Protein AF-A0AA44W7E1-F1 (afdb_monomer)

Solvent-accessible surface area (backbone atoms only — not comparable to full-atom values): 9468 Å² total; per-residue (Å²): 107,73,67,59,53,54,53,46,54,53,49,55,51,50,49,52,53,51,51,54,52,51,51,51,56,50,49,53,53,51,48,52,53,50,50,54,52,51,53,54,50,51,55,50,50,54,43,51,53,57,52,55,73,68,58,84,81,74,85,80,58,95,88,64,78,84,75,79,84,82,52,62,68,61,50,51,50,47,52,50,53,48,52,50,54,62,69,69,58,70,87,75,78,74,87,77,69,73,72,76,78,92,75,73,79,74,85,76,79,78,89,72,93,80,82,87,82,91,79,89,84,92,83,87,83,88,84,80,89,80,88,83,86,87,81,90,88,83,88,130

InterPro domains:
  IPR027267 AH/BAR domain superfamily [G3DSA:1.20.1270.60] (1-93)
  IPR028245 Eisosome component PIL1/LSP1 [PF13805] (1-91)
  IPR028245 Eisosome component PIL1/LSP1 [PTHR31962] (1-123)

Foldseek 3Di:
DVVVVVVVVVVVVVCVVVCVVVVVVVVVVVVQVVVLVVVLVVLVVVLVVVLVVQDDPDDDDPPDDDDPRDCPVVNVVSVVVSVVCNVPDDRDPPPPPDDDPPDDPPPPPPPDDDDDDDDDDDDDDDDDDDDDDDDDDDDD

Sequence (140 aa):
LVRAEAENLVAEAQLTNITRQKLKEAYEAEFAATIERAEKQILLAKHGRRLLHLLDDAPVAPGDAVAPYPHSQQARQILNDAEDDLRDWQPQPDEFGVAPPQNEPSPTRYGGSESLVSSDSPLQGAVSASRERVLRLTTK

Organism: Verticillium dahliae (NCBI:txid27337)

Radius of gyration: 32.34 Å; Cα contacts (8 Å, |Δi|>4): 17; chains: 1; bounding box: 75×43×78 Å

Mean predicted aligned error: 15.74 Å

pLDDT: mean 77.89, std 24.83, range [32.31, 98.56]

Secondary structure (DSSP, 8-state):
-HHHHHHHHHHHHHHHHHHHHHHHHHHHHHHHHHHHHHHHHHHHHHHHHHHHTTS--PPPPTTPPPPPP--HHHHHHHHHHHHHHHHH--PPP-TT--PPPS--------------------------------------

Nearest PDB structures (foldseek):
  3plt-assembly2_C-2  TM=9.333E-01  e=4.444E-06  Saccharomyces cerevisiae
  8qb7-assembly1_A  TM=8.634E-01  e=2.290E-06  Saccharomyces cerevisiae
  8qb8-assembly1_A  TM=8.505E-01  e=2.332E-05  Saccharomyces cerevisiae
  8qb9-assembly1_A  TM=8.054E-01  e=3.040E-05  Saccharomyces cerevisiae
  7ena-assembly1_0  TM=3.803E-01  e=7.870E+00  Homo sapiens

Structure (mmCIF, N/CA/C/O backbone):
data_AF-A0AA44W7E1-F1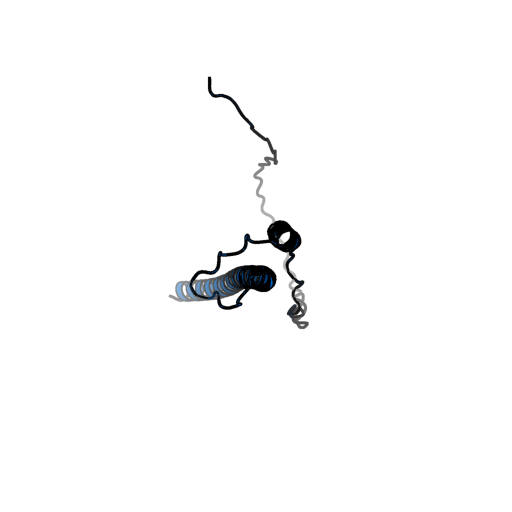
#
_entry.id   AF-A0AA44W7E1-F1
#
loop_
_atom_site.group_PDB
_atom_site.id
_atom_site.type_symbol
_atom_site.label_atom_id
_atom_site.label_alt_id
_atom_site.label_comp_id
_atom_site.label_asym_id
_atom_site.label_entity_id
_atom_site.label_seq_id
_atom_site.pdbx_PDB_ins_code
_atom_site.Cartn_x
_atom_site.Cartn_y
_atom_site.Cartn_z
_atom_site.occupancy
_atom_site.B_iso_or_equiv
_atom_site.auth_seq_id
_atom_site.auth_comp_id
_atom_site.auth_asym_id
_atom_site.auth_atom_id
_atom_site.pdbx_PDB_model_num
ATOM 1 N N . LEU A 1 1 ? 32.496 10.327 -45.900 1.00 67.00 1 LEU A N 1
ATOM 2 C CA . LEU A 1 1 ? 31.031 10.507 -45.798 1.00 67.00 1 LEU A CA 1
ATOM 3 C C . LEU A 1 1 ? 30.345 9.161 -45.573 1.00 67.00 1 LEU A C 1
ATOM 5 O O . LEU A 1 1 ? 29.877 8.958 -44.469 1.00 67.00 1 LEU A O 1
ATOM 9 N N . VAL A 1 2 ? 30.474 8.187 -46.482 1.00 82.75 2 VAL A N 1
ATOM 10 C CA . VAL A 1 2 ? 29.904 6.822 -46.329 1.00 82.75 2 VAL A CA 1
ATOM 11 C C . VAL A 1 2 ? 30.253 6.117 -45.001 1.00 82.75 2 VAL A C 1
ATOM 13 O O . VAL A 1 2 ? 29.396 5.499 -44.381 1.00 82.75 2 VAL A O 1
ATOM 16 N N . ARG A 1 3 ? 31.497 6.238 -44.510 1.00 84.88 3 ARG A N 1
ATOM 17 C CA . ARG A 1 3 ? 31.892 5.673 -43.202 1.00 84.88 3 ARG A CA 1
ATOM 18 C C . ARG A 1 3 ? 31.143 6.310 -42.023 1.00 84.88 3 ARG A C 1
ATOM 20 O O . ARG A 1 3 ? 30.739 5.599 -41.115 1.00 84.88 3 ARG A O 1
ATOM 27 N N . ALA A 1 4 ? 30.947 7.626 -42.063 1.00 89.50 4 ALA A N 1
ATOM 28 C CA . ALA A 1 4 ? 30.235 8.348 -41.013 1.00 89.50 4 ALA A CA 1
ATOM 29 C C . ALA A 1 4 ? 28.733 8.013 -41.020 1.00 89.50 4 ALA A C 1
ATOM 31 O O . ALA A 1 4 ? 28.124 7.914 -39.963 1.00 89.50 4 ALA A O 1
ATOM 32 N N . GLU A 1 5 ? 28.145 7.779 -42.196 1.00 89.31 5 GLU A N 1
ATOM 33 C CA . GLU A 1 5 ? 26.750 7.333 -42.323 1.00 89.31 5 GLU A CA 1
ATOM 34 C C . GLU A 1 5 ? 26.548 5.927 -41.740 1.00 89.31 5 GLU A C 1
ATOM 36 O O . GLU A 1 5 ? 25.600 5.705 -40.992 1.00 89.31 5 GLU A O 1
ATOM 41 N N . ALA A 1 6 ? 27.467 4.993 -42.012 1.00 93.12 6 ALA A N 1
ATOM 42 C CA . ALA A 1 6 ? 27.414 3.650 -41.435 1.00 93.12 6 ALA A CA 1
ATOM 43 C C . ALA A 1 6 ? 27.582 3.662 -39.903 1.00 93.12 6 ALA A C 1
ATOM 45 O O . ALA A 1 6 ? 26.836 2.985 -39.199 1.00 93.12 6 ALA A O 1
ATOM 46 N N . GLU A 1 7 ? 28.526 4.453 -39.380 1.00 92.50 7 GLU A N 1
ATOM 47 C CA . GLU A 1 7 ? 28.711 4.638 -37.933 1.00 92.50 7 GLU A CA 1
ATOM 48 C C . GLU A 1 7 ? 27.462 5.269 -37.285 1.00 92.50 7 GLU A C 1
ATOM 50 O O . GLU A 1 7 ? 27.056 4.837 -36.204 1.00 92.50 7 GLU A O 1
ATOM 55 N N . ASN A 1 8 ? 26.792 6.207 -3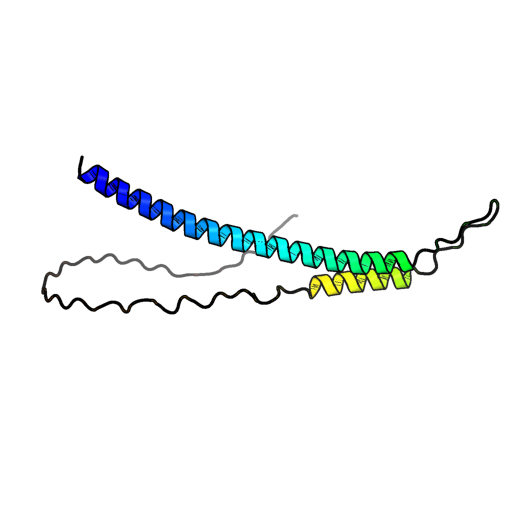7.969 1.00 94.31 8 ASN A N 1
ATOM 56 C CA . ASN A 1 8 ? 25.539 6.793 -37.488 1.00 94.31 8 ASN A CA 1
ATOM 57 C C . ASN A 1 8 ? 24.395 5.764 -37.420 1.00 94.31 8 ASN A C 1
ATOM 59 O O . ASN A 1 8 ? 23.715 5.675 -36.402 1.00 94.31 8 ASN A O 1
ATOM 63 N N . LEU A 1 9 ? 24.218 4.926 -38.449 1.00 95.88 9 LEU A N 1
ATOM 64 C CA . LEU A 1 9 ? 23.178 3.885 -38.448 1.00 95.88 9 LEU A CA 1
ATOM 65 C C . LEU A 1 9 ? 23.354 2.885 -37.299 1.00 95.88 9 LEU A C 1
ATOM 67 O O . LEU A 1 9 ? 22.381 2.468 -36.667 1.00 95.88 9 LEU A O 1
ATOM 71 N N . VAL A 1 10 ? 24.600 2.506 -37.007 1.00 96.12 10 VAL A N 1
ATOM 72 C CA . VAL A 1 10 ? 24.903 1.619 -35.878 1.00 96.12 10 VAL A CA 1
ATOM 73 C C . VAL A 1 10 ? 24.579 2.308 -34.552 1.00 96.12 10 VAL A C 1
ATOM 75 O O . VAL A 1 10 ? 23.950 1.692 -33.690 1.00 96.12 10 VAL A O 1
ATOM 78 N N . ALA A 1 11 ? 24.957 3.579 -34.397 1.00 96.56 11 ALA A N 1
ATOM 79 C CA . ALA A 1 11 ? 24.669 4.348 -33.190 1.00 96.56 11 ALA A CA 1
ATOM 80 C C . ALA A 1 11 ? 23.156 4.510 -32.952 1.00 96.56 11 ALA A C 1
ATOM 82 O O . ALA A 1 11 ? 22.681 4.277 -31.840 1.00 96.56 11 ALA A O 1
ATOM 83 N N . GLU A 1 12 ? 22.381 4.835 -33.989 1.00 97.62 12 GLU A N 1
ATOM 84 C CA . GLU A 1 12 ? 20.921 4.970 -33.909 1.00 97.62 12 GLU A CA 1
ATOM 85 C C . GLU A 1 12 ? 20.236 3.647 -33.530 1.00 97.62 12 GLU A C 1
ATOM 87 O O . GLU A 1 12 ? 19.334 3.623 -32.681 1.00 97.62 12 GLU A O 1
ATOM 92 N N . ALA A 1 13 ? 20.688 2.526 -34.101 1.00 97.75 13 ALA A N 1
ATOM 93 C CA . ALA A 1 13 ? 20.171 1.202 -33.764 1.00 97.75 13 ALA A CA 1
ATOM 94 C C . ALA A 1 13 ? 20.491 0.817 -32.309 1.00 97.75 13 ALA A C 1
ATOM 96 O O . ALA A 1 13 ? 19.618 0.327 -31.588 1.00 97.75 13 ALA A O 1
ATOM 97 N N . GLN A 1 14 ? 21.720 1.072 -31.849 1.00 98.12 14 GLN A N 1
ATOM 98 C CA . GLN A 1 14 ? 22.123 0.823 -30.463 1.00 98.12 14 GLN A CA 1
ATOM 99 C C . GLN A 1 14 ? 21.316 1.666 -29.482 1.00 98.12 14 GLN A C 1
ATOM 101 O O . GLN A 1 14 ? 20.793 1.127 -28.507 1.00 98.12 14 GLN A O 1
ATOM 106 N N . LEU A 1 15 ? 21.168 2.962 -29.764 1.00 98.06 15 LEU A N 1
ATOM 107 C CA . LEU A 1 15 ? 20.361 3.862 -28.954 1.00 98.06 15 LEU A CA 1
ATOM 108 C C . LEU A 1 15 ? 18.920 3.352 -28.862 1.00 98.06 15 LEU A C 1
ATOM 110 O O . LEU A 1 15 ? 18.401 3.187 -27.764 1.00 98.06 15 LEU A O 1
ATOM 114 N N . THR A 1 16 ? 18.304 3.008 -29.994 1.00 98.25 16 THR A N 1
ATOM 115 C CA . THR A 1 16 ? 16.928 2.490 -30.032 1.00 98.25 16 THR A CA 1
ATOM 116 C C . THR A 1 16 ? 16.767 1.218 -29.198 1.00 98.25 16 THR A C 1
ATOM 118 O O . THR A 1 16 ? 15.797 1.086 -28.446 1.00 98.25 16 THR A O 1
ATOM 121 N N . ASN A 1 17 ? 17.714 0.284 -29.301 1.00 97.81 17 ASN A N 1
ATOM 122 C CA . ASN A 1 17 ? 17.666 -0.981 -28.570 1.00 97.81 17 ASN A CA 1
ATOM 123 C C . ASN A 1 17 ? 17.845 -0.771 -27.062 1.00 97.81 17 ASN A C 1
ATOM 125 O O . ASN A 1 17 ? 17.037 -1.267 -26.275 1.00 97.81 17 ASN A O 1
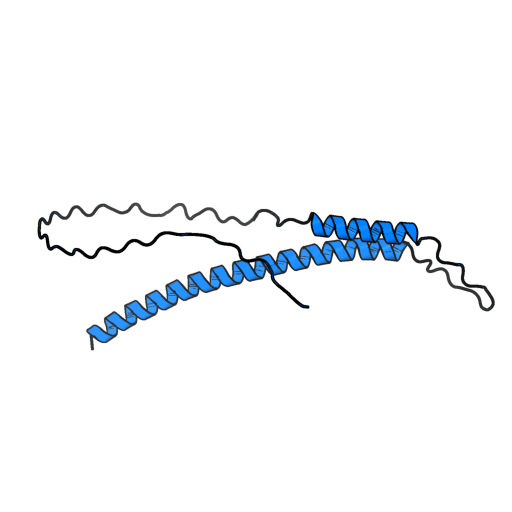ATOM 129 N N . ILE A 1 18 ? 18.853 0.010 -26.663 1.00 98.25 18 ILE A N 1
ATOM 130 C CA . ILE A 1 18 ? 19.131 0.310 -25.255 1.00 98.25 18 ILE A CA 1
ATOM 131 C C . ILE A 1 18 ? 17.971 1.087 -24.642 1.00 98.25 18 ILE A C 1
ATOM 133 O O . ILE A 1 18 ? 17.504 0.728 -23.564 1.00 98.25 18 ILE A O 1
ATOM 137 N N . THR A 1 19 ? 17.468 2.120 -25.320 1.00 98.25 19 THR A N 1
ATOM 138 C CA . THR A 1 19 ? 16.347 2.914 -24.815 1.00 98.25 19 THR A CA 1
ATOM 139 C C . THR A 1 19 ? 15.114 2.044 -24.630 1.00 98.25 19 THR A C 1
ATOM 141 O O . THR A 1 19 ? 14.493 2.120 -23.577 1.00 98.25 19 THR A O 1
ATOM 144 N N . ARG A 1 20 ? 14.776 1.168 -25.585 1.00 98.31 20 ARG A N 1
ATOM 145 C CA . ARG A 1 20 ? 13.618 0.272 -25.442 1.00 98.31 20 ARG A CA 1
ATOM 146 C C . ARG A 1 20 ? 13.782 -0.690 -24.267 1.00 98.31 20 ARG A C 1
ATOM 148 O O . ARG A 1 20 ? 12.840 -0.865 -23.498 1.00 98.31 20 ARG A O 1
ATOM 155 N N . GLN A 1 21 ? 14.966 -1.284 -24.119 1.00 97.69 21 GLN A N 1
ATOM 156 C CA . GLN A 1 21 ? 15.268 -2.177 -23.004 1.00 97.69 21 GLN A CA 1
ATOM 157 C C . GLN A 1 21 ? 15.145 -1.442 -21.664 1.00 97.69 21 GLN A C 1
ATOM 159 O O . GLN A 1 21 ? 14.414 -1.882 -20.782 1.00 97.69 21 GLN A O 1
ATOM 164 N N . LYS A 1 22 ? 15.813 -0.294 -21.526 1.00 97.69 22 LYS A N 1
ATOM 165 C CA . LYS A 1 22 ? 15.851 0.465 -20.271 1.00 97.69 22 LYS A CA 1
ATOM 166 C C . LYS A 1 22 ? 14.509 1.084 -19.917 1.00 97.69 22 LYS A C 1
ATOM 168 O O . LYS A 1 22 ? 14.169 1.134 -18.743 1.00 97.69 22 LYS A O 1
ATOM 173 N N . LEU A 1 23 ? 13.734 1.508 -20.913 1.00 98.12 23 LEU A N 1
ATOM 174 C CA . LEU A 1 23 ? 12.379 2.005 -20.707 1.00 98.12 23 LEU A CA 1
ATOM 175 C C . LEU A 1 23 ? 11.478 0.907 -20.138 1.00 98.12 23 LEU A C 1
ATOM 177 O O . LEU A 1 23 ? 10.772 1.147 -19.164 1.00 98.12 23 LEU A O 1
ATOM 181 N N . LYS A 1 24 ? 11.531 -0.295 -20.724 1.00 97.25 24 LYS A N 1
ATOM 182 C CA . LYS A 1 24 ? 10.758 -1.442 -20.247 1.00 97.25 24 LYS A CA 1
ATOM 183 C C . LYS A 1 24 ? 11.151 -1.812 -18.814 1.00 97.25 24 LYS A C 1
ATOM 185 O O . LYS A 1 24 ? 10.280 -1.838 -17.956 1.00 97.25 24 LYS A O 1
ATOM 190 N N . GLU A 1 25 ? 12.445 -1.990 -18.548 1.00 96.38 25 GLU A N 1
ATOM 191 C CA . GLU A 1 25 ? 12.962 -2.311 -17.207 1.00 96.38 25 GLU A CA 1
ATOM 192 C C . GLU A 1 25 ? 12.563 -1.251 -16.160 1.00 96.38 25 GLU A C 1
ATOM 194 O O . GLU A 1 25 ? 12.168 -1.588 -15.045 1.00 96.38 25 GLU A O 1
ATOM 199 N N . ALA A 1 26 ? 12.639 0.039 -16.510 1.00 97.50 26 ALA A N 1
ATOM 200 C CA . ALA A 1 26 ? 12.288 1.125 -15.597 1.00 97.50 26 ALA A CA 1
ATOM 201 C C . ALA A 1 26 ? 10.794 1.130 -15.248 1.00 97.50 26 ALA A C 1
ATOM 203 O O . ALA A 1 26 ? 10.439 1.265 -14.078 1.00 97.50 26 ALA A O 1
ATOM 204 N N . TYR A 1 27 ? 9.919 0.966 -16.245 1.00 97.62 27 TYR A N 1
ATOM 205 C CA . TYR A 1 27 ? 8.477 0.941 -16.005 1.00 97.62 27 TYR A CA 1
ATOM 206 C C . TYR A 1 27 ? 8.009 -0.342 -15.319 1.00 97.62 27 TYR A C 1
ATOM 208 O O . TYR A 1 27 ? 7.087 -0.274 -14.515 1.00 97.62 27 TYR 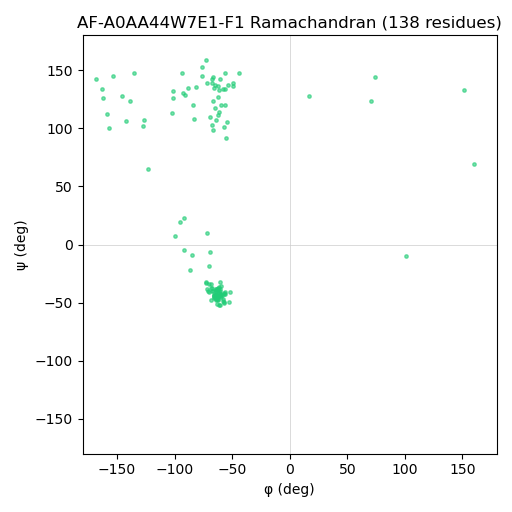A O 1
ATOM 216 N N . GLU A 1 28 ? 8.647 -1.487 -15.568 1.00 94.94 28 GLU A N 1
ATOM 217 C CA . GLU A 1 28 ? 8.386 -2.716 -14.807 1.00 94.94 28 GLU A CA 1
ATOM 218 C C . GLU A 1 28 ? 8.636 -2.498 -13.310 1.00 94.94 28 GLU A C 1
ATOM 220 O O . GLU A 1 28 ? 7.761 -2.779 -12.490 1.00 94.94 28 GLU A O 1
ATOM 225 N N . ALA A 1 29 ? 9.786 -1.918 -12.951 1.00 94.25 29 ALA A N 1
ATOM 226 C CA . ALA A 1 29 ? 10.106 -1.609 -11.560 1.00 94.25 29 ALA A CA 1
ATOM 227 C C . ALA A 1 29 ? 9.144 -0.572 -10.949 1.00 94.25 29 ALA A C 1
ATOM 229 O O . ALA A 1 29 ? 8.664 -0.758 -9.829 1.00 94.25 29 ALA A O 1
ATOM 230 N N . GLU A 1 30 ? 8.833 0.499 -11.683 1.00 97.19 30 GLU A N 1
ATOM 231 C CA . GLU A 1 30 ? 7.936 1.561 -11.213 1.00 97.19 30 GLU A CA 1
ATOM 232 C C . GLU A 1 30 ? 6.506 1.052 -10.984 1.00 97.19 30 GLU A C 1
ATOM 234 O O . GLU A 1 30 ? 5.876 1.366 -9.969 1.00 97.19 30 GLU A O 1
ATOM 239 N N . PHE A 1 31 ? 5.979 0.240 -11.903 1.00 95.81 31 PHE A N 1
ATOM 240 C CA . PHE A 1 31 ? 4.637 -0.313 -11.766 1.00 95.81 31 PHE A CA 1
ATOM 241 C C . PHE A 1 31 ? 4.562 -1.362 -10.660 1.00 95.81 31 PHE A C 1
ATOM 243 O O . PHE A 1 31 ? 3.612 -1.315 -9.880 1.00 95.81 31 PHE A O 1
ATOM 250 N N . ALA A 1 32 ? 5.570 -2.226 -10.509 1.00 93.94 32 ALA A N 1
ATOM 251 C CA . ALA A 1 32 ? 5.632 -3.166 -9.390 1.00 93.94 32 ALA A CA 1
ATOM 252 C C . ALA A 1 32 ? 5.611 -2.433 -8.036 1.00 93.94 32 ALA A C 1
ATOM 254 O O . ALA A 1 32 ? 4.797 -2.751 -7.167 1.00 93.94 32 ALA A O 1
ATOM 255 N N . ALA A 1 33 ? 6.428 -1.385 -7.884 1.00 95.62 33 ALA A N 1
ATOM 256 C CA . ALA A 1 33 ? 6.452 -0.565 -6.672 1.00 95.62 33 ALA A CA 1
ATOM 257 C C . ALA A 1 33 ? 5.121 0.177 -6.433 1.00 95.62 33 ALA A C 1
ATOM 259 O O . ALA A 1 33 ? 4.657 0.295 -5.295 1.00 95.62 33 ALA A O 1
ATOM 260 N N . THR A 1 34 ? 4.485 0.668 -7.501 1.00 97.38 34 THR A N 1
ATOM 261 C CA . THR A 1 34 ? 3.182 1.347 -7.429 1.00 97.38 34 THR A CA 1
ATOM 262 C C . THR A 1 34 ? 2.077 0.398 -6.971 1.00 97.38 34 THR A C 1
ATOM 264 O O . THR A 1 34 ? 1.280 0.769 -6.106 1.00 97.38 34 THR A O 1
ATOM 267 N N . ILE A 1 35 ? 2.041 -0.820 -7.518 1.00 95.94 35 ILE A N 1
ATOM 268 C CA . ILE A 1 35 ? 1.078 -1.861 -7.145 1.00 95.94 35 ILE A CA 1
ATOM 269 C C . ILE A 1 35 ? 1.276 -2.248 -5.679 1.00 95.94 35 ILE A C 1
ATOM 271 O O . ILE A 1 35 ? 0.327 -2.153 -4.902 1.00 95.94 35 ILE A O 1
ATOM 275 N N . GLU A 1 36 ? 2.508 -2.560 -5.267 1.00 95.88 36 GLU A N 1
ATOM 276 C CA . GLU A 1 36 ? 2.836 -2.868 -3.870 1.00 95.88 36 GLU A CA 1
ATOM 277 C C . GLU A 1 36 ? 2.347 -1.769 -2.918 1.00 95.88 36 GLU A C 1
ATOM 279 O O . GLU A 1 36 ? 1.670 -2.030 -1.918 1.00 95.88 36 GLU A O 1
ATOM 284 N N . ARG A 1 37 ? 2.661 -0.508 -3.239 1.00 97.19 37 ARG A N 1
ATOM 285 C CA . ARG A 1 37 ? 2.233 0.636 -2.433 1.00 97.19 37 ARG A CA 1
ATOM 286 C C . ARG A 1 37 ? 0.710 0.722 -2.346 1.00 97.19 37 ARG A C 1
ATOM 288 O O . ARG A 1 37 ? 0.190 0.963 -1.256 1.00 97.19 37 ARG A O 1
ATOM 295 N N . ALA A 1 38 ? 0.002 0.558 -3.461 1.00 98.00 38 ALA A N 1
ATOM 296 C CA . ALA A 1 38 ? -1.454 0.641 -3.502 1.00 98.00 38 ALA A CA 1
ATOM 297 C C . ALA A 1 38 ? -2.113 -0.482 -2.688 1.00 98.00 38 ALA A C 1
ATOM 299 O O . ALA A 1 38 ? -3.030 -0.224 -1.909 1.00 98.00 38 ALA A O 1
ATOM 300 N N . GLU A 1 39 ? -1.620 -1.713 -2.796 1.00 97.31 39 GLU A N 1
ATOM 301 C CA . GLU A 1 39 ? -2.143 -2.856 -2.044 1.00 97.31 39 GLU A CA 1
ATOM 302 C C . GLU A 1 39 ? -1.948 -2.686 -0.535 1.00 97.31 39 GLU A C 1
ATOM 304 O O . GLU A 1 39 ? -2.892 -2.862 0.242 1.00 97.31 39 GLU A O 1
ATOM 309 N N . LYS A 1 40 ? -0.766 -2.229 -0.112 1.00 98.00 40 LYS A N 1
ATOM 310 C CA . LYS A 1 40 ? -0.498 -1.902 1.297 1.00 98.00 40 LYS A CA 1
ATOM 311 C C . LYS A 1 40 ? -1.395 -0.774 1.807 1.00 98.00 40 LYS A C 1
ATOM 313 O O . LYS A 1 40 ? -1.901 -0.839 2.928 1.00 98.00 40 LYS A O 1
ATOM 318 N N . GLN A 1 41 ? -1.657 0.241 0.983 1.00 98.19 41 GLN A N 1
ATOM 319 C CA . GLN A 1 41 ? -2.615 1.300 1.318 1.00 98.19 41 GLN A CA 1
ATOM 320 C C . GLN A 1 41 ? -4.044 0.765 1.470 1.00 98.19 41 GLN A C 1
ATOM 322 O O . GLN A 1 41 ? -4.756 1.185 2.384 1.00 98.19 41 GLN A O 1
ATOM 327 N N . ILE A 1 42 ? -4.460 -0.180 0.625 1.00 98.19 42 ILE A N 1
ATOM 328 C CA . ILE A 1 42 ? -5.775 -0.825 0.722 1.00 98.19 42 ILE A CA 1
ATOM 329 C C . ILE A 1 42 ? -5.898 -1.623 2.028 1.00 98.19 42 ILE A C 1
ATOM 331 O O . ILE A 1 42 ? -6.931 -1.523 2.695 1.00 98.19 42 ILE A O 1
ATOM 335 N N . LEU A 1 43 ? -4.870 -2.385 2.420 1.00 98.00 43 LEU A N 1
ATOM 336 C CA . LEU A 1 43 ? -4.842 -3.110 3.699 1.00 98.00 43 LEU A CA 1
ATOM 337 C C . LEU A 1 43 ? -5.024 -2.153 4.886 1.00 98.00 43 LEU A C 1
ATOM 339 O O . LEU A 1 43 ? -5.927 -2.336 5.706 1.00 98.00 43 LEU A O 1
ATOM 343 N N . LEU A 1 44 ? -4.243 -1.072 4.923 1.00 98.31 44 LEU A N 1
ATOM 344 C CA . LEU A 1 44 ? -4.344 -0.050 5.966 1.00 98.31 44 LEU A CA 1
ATOM 345 C C . LEU A 1 44 ? -5.723 0.616 6.006 1.00 98.31 44 LEU A C 1
ATOM 347 O O . LEU A 1 44 ? -6.293 0.792 7.082 1.00 98.31 44 LEU A O 1
ATOM 351 N N . ALA A 1 45 ? -6.300 0.949 4.849 1.00 98.56 45 ALA A N 1
ATOM 352 C CA . ALA A 1 45 ? -7.636 1.533 4.775 1.00 98.56 45 ALA A CA 1
ATOM 353 C C . ALA A 1 45 ? -8.721 0.592 5.328 1.00 98.56 45 ALA A C 1
ATOM 355 O O . ALA A 1 45 ? -9.642 1.051 6.008 1.00 98.56 45 ALA A O 1
ATOM 356 N N . LYS A 1 46 ? -8.617 -0.724 5.090 1.00 98.50 46 LYS A N 1
ATOM 357 C CA . LYS A 1 46 ? -9.554 -1.718 5.645 1.00 98.50 46 LYS A CA 1
ATOM 358 C C . LYS A 1 46 ? -9.511 -1.736 7.175 1.00 98.50 46 LYS A C 1
ATOM 360 O O . LYS A 1 46 ? -10.564 -1.651 7.808 1.00 98.50 46 LYS A O 1
ATOM 365 N N . HIS A 1 47 ? -8.320 -1.778 7.772 1.00 98.56 47 HIS A N 1
ATOM 366 C CA . HIS A 1 47 ? -8.166 -1.734 9.233 1.00 98.56 47 HIS A CA 1
ATOM 367 C C . HIS A 1 47 ? -8.556 -0.378 9.825 1.00 98.56 47 HIS A C 1
ATOM 369 O O . HIS A 1 47 ? -9.236 -0.328 10.847 1.00 98.56 47 HIS A O 1
ATOM 375 N N . GLY A 1 48 ? -8.247 0.724 9.139 1.00 98.25 48 GLY A N 1
ATOM 376 C CA . GLY A 1 48 ? -8.710 2.061 9.515 1.00 98.25 48 GLY A CA 1
ATOM 377 C C . GLY A 1 48 ? -10.237 2.151 9.590 1.00 98.25 48 GLY A C 1
ATOM 378 O O . GLY A 1 48 ? -10.781 2.684 10.554 1.00 98.25 48 GLY A O 1
ATOM 379 N N . ARG A 1 49 ? -10.955 1.543 8.637 1.00 98.38 49 ARG A N 1
ATOM 380 C CA . ARG A 1 49 ? -12.423 1.438 8.707 1.00 98.38 49 ARG A CA 1
ATOM 381 C C . ARG A 1 49 ? -12.901 0.595 9.891 1.00 98.38 49 ARG A C 1
ATOM 383 O O . ARG A 1 49 ? -13.890 0.966 10.514 1.00 98.38 49 ARG A O 1
ATOM 390 N N . ARG A 1 50 ? -12.204 -0.497 10.236 1.00 98.06 50 ARG A N 1
ATOM 391 C CA . ARG A 1 50 ? -12.511 -1.284 11.448 1.00 98.06 50 ARG A CA 1
ATOM 392 C C . ARG A 1 50 ? -12.365 -0.439 12.717 1.00 98.06 50 ARG A C 1
ATOM 394 O O . ARG A 1 50 ? -13.198 -0.572 13.605 1.00 98.06 50 ARG A O 1
ATOM 401 N N . LEU A 1 51 ? -11.361 0.442 12.792 1.00 98.12 51 LEU A N 1
ATOM 402 C CA . LEU A 1 51 ? -11.195 1.361 13.927 1.00 98.12 51 LEU A CA 1
ATOM 403 C C . LEU A 1 51 ? -12.349 2.361 14.039 1.00 98.12 51 LEU A C 1
ATOM 405 O O . LEU A 1 51 ? -12.805 2.625 15.148 1.00 98.12 51 LEU A O 1
ATOM 409 N N . LEU A 1 52 ? -12.849 2.886 12.916 1.00 97.31 52 LEU A N 1
ATOM 410 C CA . LEU A 1 52 ? -13.984 3.817 12.928 1.00 97.31 52 LEU A CA 1
ATOM 411 C C . LEU A 1 52 ? -15.251 3.191 13.521 1.00 97.31 52 LEU A C 1
ATOM 413 O O . LEU A 1 52 ? -16.003 3.884 14.192 1.00 97.31 52 LEU A O 1
ATOM 417 N N . HIS A 1 53 ? -15.460 1.884 13.348 1.00 96.38 53 HIS A N 1
ATOM 418 C CA . HIS A 1 53 ? -16.593 1.177 13.958 1.00 96.38 53 HIS A CA 1
ATOM 419 C C . HIS A 1 53 ? -16.499 1.048 15.491 1.00 96.38 53 HIS A C 1
ATOM 421 O O . HIS A 1 53 ? -17.435 0.550 16.109 1.00 96.38 53 HIS A O 1
ATOM 427 N N . LEU A 1 54 ? -15.382 1.451 16.110 1.00 96.69 54 LEU A N 1
ATOM 428 C CA . LEU A 1 54 ? -15.235 1.505 17.569 1.00 96.69 54 LEU A CA 1
ATOM 429 C C . LEU A 1 54 ? -15.614 2.868 18.156 1.00 96.69 54 LEU A C 1
ATOM 431 O O . LEU A 1 54 ? -15.534 3.041 19.372 1.00 96.69 54 LEU A O 1
ATOM 435 N N . LEU A 1 55 ? -15.920 3.854 17.314 1.00 94.81 55 LEU A N 1
ATOM 436 C CA . LEU A 1 55 ? -16.308 5.184 17.757 1.00 94.81 55 LEU A CA 1
ATOM 437 C C . LEU A 1 55 ? -17.818 5.228 17.980 1.00 94.81 55 LEU A C 1
ATOM 439 O O . LEU A 1 55 ? -18.584 4.750 17.150 1.00 94.81 55 LEU A O 1
ATOM 443 N N . ASP A 1 56 ? -18.213 5.819 19.102 1.00 92.62 56 ASP A N 1
ATOM 444 C CA . ASP A 1 56 ? -19.602 6.162 19.383 1.00 92.62 56 ASP A CA 1
ATOM 445 C C . ASP A 1 56 ? -19.913 7.517 18.733 1.00 92.62 56 ASP A C 1
ATOM 447 O O . ASP A 1 56 ? -19.241 8.513 19.018 1.00 92.62 56 ASP A O 1
ATOM 451 N N . ASP A 1 57 ? -20.884 7.540 17.822 1.00 93.00 57 ASP A N 1
ATOM 452 C CA . ASP A 1 57 ? -21.363 8.737 17.126 1.00 93.00 57 ASP A CA 1
ATOM 453 C C . ASP A 1 57 ? -22.660 9.299 17.733 1.00 93.00 57 ASP A C 1
ATOM 455 O O . ASP A 1 57 ? -23.238 10.248 17.192 1.00 93.00 57 ASP A O 1
ATOM 459 N N . ALA A 1 58 ? -23.104 8.759 18.876 1.00 91.88 58 ALA A N 1
ATOM 460 C CA . ALA A 1 58 ? -24.272 9.258 19.578 1.00 91.88 58 ALA A CA 1
ATOM 461 C C . ALA A 1 58 ? -24.074 10.724 20.022 1.00 91.88 58 ALA A C 1
ATOM 463 O O . ALA A 1 58 ? -23.045 11.084 20.606 1.00 91.88 58 ALA A O 1
ATOM 464 N N . PRO A 1 59 ? -25.064 11.602 19.781 1.00 90.38 59 PRO A N 1
ATOM 465 C CA . PRO A 1 59 ? -24.983 12.987 20.221 1.00 90.38 59 PRO A CA 1
ATOM 466 C C . PRO A 1 59 ? -24.997 13.070 21.754 1.00 90.38 59 PRO A C 1
ATOM 468 O O . PRO A 1 59 ? -25.837 12.457 22.410 1.00 90.38 59 PRO A O 1
ATOM 471 N N . VAL A 1 60 ? -24.103 13.880 22.325 1.00 89.62 60 VAL A N 1
ATOM 472 C CA . VAL A 1 60 ? -24.027 14.131 23.775 1.00 89.62 60 VAL A CA 1
ATOM 473 C C . VAL A 1 60 ? -24.896 15.338 24.134 1.00 89.62 60 VAL A C 1
ATOM 475 O O . VAL A 1 60 ? -24.766 16.399 23.514 1.00 89.62 60 VAL A O 1
ATOM 478 N N . ALA A 1 61 ? -25.784 15.203 25.124 1.00 91.31 61 ALA A N 1
ATOM 479 C CA . ALA A 1 61 ? -26.640 16.306 25.547 1.00 91.31 61 ALA A CA 1
ATOM 480 C C . ALA A 1 61 ? -25.865 17.340 26.393 1.00 91.31 61 ALA A C 1
ATOM 482 O O . ALA A 1 61 ? -24.896 16.998 27.079 1.00 91.31 61 ALA A O 1
ATOM 483 N N . PRO A 1 62 ? -26.278 18.622 26.393 1.00 92.31 62 PRO A N 1
ATOM 484 C CA . PRO A 1 62 ? -25.651 19.631 27.240 1.00 92.31 62 PRO A CA 1
ATOM 485 C C . PRO A 1 62 ? -25.758 19.263 28.727 1.00 92.31 62 PRO A C 1
ATOM 487 O O . PRO A 1 62 ? -26.858 19.159 29.263 1.00 92.31 62 PRO A O 1
ATOM 490 N N . GLY A 1 63 ? -24.614 19.116 29.397 1.00 91.19 63 GLY A N 1
ATOM 491 C CA . GLY A 1 63 ? -24.535 18.753 30.817 1.00 91.19 63 GLY A CA 1
ATOM 492 C C . GLY A 1 63 ? -24.209 17.281 31.089 1.00 91.19 63 GLY A C 1
ATOM 493 O O . GLY A 1 63 ? -23.883 16.959 32.231 1.00 91.19 63 GLY A O 1
ATOM 494 N N . ASP A 1 64 ? -24.220 16.418 30.069 1.00 89.69 64 ASP A N 1
ATOM 495 C CA . ASP A 1 64 ? -23.802 15.020 30.206 1.00 89.69 64 ASP A CA 1
ATOM 496 C C . ASP A 1 64 ? -22.274 14.886 30.275 1.00 89.69 64 ASP A C 1
ATOM 498 O O . ASP A 1 64 ? -21.518 15.617 29.627 1.00 89.69 64 ASP A O 1
ATOM 502 N N . ALA A 1 65 ? -21.806 13.918 31.064 1.00 86.25 65 ALA A N 1
ATOM 503 C CA . ALA A 1 65 ? -20.393 13.569 31.130 1.00 86.25 65 ALA A CA 1
ATOM 504 C C . ALA A 1 65 ? -20.011 12.653 29.960 1.00 86.25 65 ALA A C 1
ATOM 506 O O . ALA A 1 65 ? -20.698 11.673 29.674 1.00 86.25 65 ALA A O 1
ATOM 507 N N . VAL A 1 66 ? -18.873 12.933 29.321 1.00 83.88 66 VAL A N 1
ATOM 508 C CA . VAL A 1 66 ? -18.324 12.059 28.276 1.00 83.88 66 VAL A CA 1
ATOM 509 C C . VAL A 1 66 ? -17.887 10.736 28.907 1.00 83.88 66 VAL A C 1
ATOM 511 O O . VAL A 1 66 ? -17.074 10.722 29.836 1.00 83.88 66 VAL A O 1
ATOM 514 N N . ALA A 1 67 ? -18.420 9.623 28.403 1.00 86.88 67 ALA A N 1
ATOM 515 C CA . ALA A 1 67 ? -18.037 8.296 28.863 1.00 86.88 67 ALA A CA 1
ATOM 516 C C . ALA A 1 67 ? -16.569 7.985 28.497 1.00 86.88 67 ALA A C 1
ATOM 518 O O . ALA A 1 67 ? -16.101 8.365 27.419 1.00 86.88 67 ALA A O 1
ATOM 519 N N . PRO A 1 68 ? -15.818 7.270 29.355 1.00 92.06 68 PRO A N 1
ATOM 520 C CA . PRO A 1 68 ? -14.492 6.780 28.998 1.00 92.06 68 PRO A CA 1
ATOM 521 C C . PRO A 1 68 ? -14.554 5.839 27.792 1.00 92.06 68 PRO A C 1
ATOM 523 O O . PRO A 1 68 ? -15.457 5.012 27.689 1.00 92.06 68 PRO A O 1
ATOM 526 N N . TYR A 1 69 ? -13.553 5.911 26.916 1.00 94.50 69 TYR A N 1
ATOM 527 C CA . TYR A 1 69 ? -13.471 5.054 25.735 1.00 94.50 69 TYR A CA 1
ATOM 528 C C . TYR A 1 69 ? -13.299 3.565 26.112 1.00 94.50 69 TYR A C 1
ATOM 530 O O . TYR A 1 69 ? -12.266 3.205 26.690 1.00 94.50 69 TYR A O 1
ATOM 538 N N . PRO A 1 70 ? -14.250 2.673 25.766 1.00 94.31 70 PRO A N 1
ATOM 539 C CA . PRO A 1 70 ? -14.225 1.290 26.246 1.00 94.31 70 PRO A CA 1
ATOM 540 C C . PRO A 1 70 ? -13.392 0.347 25.360 1.00 94.31 70 PRO A C 1
ATOM 542 O O . PRO A 1 70 ? -12.910 -0.681 25.833 1.00 94.31 70 PRO A O 1
ATOM 545 N N . HIS A 1 71 ? -13.160 0.688 24.088 1.00 97.06 71 HIS A N 1
ATOM 546 C CA . HIS A 1 71 ? -12.612 -0.241 23.087 1.00 97.06 71 HIS A CA 1
ATOM 547 C C . HIS A 1 71 ? -11.077 -0.228 22.961 1.00 97.06 71 HIS A C 1
ATOM 549 O O . HIS A 1 71 ? -10.528 -0.639 21.940 1.00 97.06 71 HIS A O 1
ATOM 555 N N . SER A 1 72 ? -10.350 0.205 23.997 1.00 96.06 72 SER A N 1
ATOM 556 C CA . SER A 1 72 ? -8.882 0.352 23.954 1.00 96.06 72 SER A CA 1
ATOM 557 C C . SER A 1 72 ? -8.132 -0.936 23.579 1.00 96.06 72 SER A C 1
ATOM 559 O O . SER A 1 72 ? -7.207 -0.896 22.768 1.00 96.06 72 SER A O 1
ATOM 561 N N . GLN A 1 73 ? -8.540 -2.085 24.124 1.00 97.62 73 GLN A N 1
ATOM 562 C CA . GLN A 1 73 ? -7.927 -3.382 23.810 1.00 97.62 73 GLN A CA 1
ATOM 563 C C . GLN A 1 73 ? -8.244 -3.837 22.382 1.00 97.62 73 GLN A C 1
ATOM 565 O O . GLN A 1 73 ? -7.364 -4.312 21.670 1.00 97.62 73 GLN A O 1
ATOM 570 N N . GLN A 1 74 ? -9.484 -3.633 21.937 1.00 98.00 74 GLN A N 1
ATOM 571 C CA . GLN A 1 74 ? -9.913 -3.996 20.589 1.00 98.00 74 GLN A CA 1
ATOM 572 C C . GLN A 1 74 ? -9.206 -3.150 19.524 1.00 98.00 74 GLN A C 1
ATOM 574 O O . GLN A 1 74 ? -8.765 -3.683 18.510 1.00 98.00 74 GLN A O 1
ATOM 579 N N . ALA A 1 75 ? -9.032 -1.850 19.778 1.00 98.12 75 ALA A N 1
ATOM 580 C CA . ALA A 1 75 ? -8.273 -0.964 18.903 1.00 98.12 75 ALA A CA 1
ATOM 581 C C . ALA A 1 75 ? -6.812 -1.420 18.763 1.00 98.12 75 ALA A C 1
ATOM 583 O O . ALA A 1 75 ? -6.293 -1.472 17.652 1.00 98.12 75 ALA A O 1
ATOM 584 N N . ARG A 1 76 ? -6.162 -1.819 19.868 1.00 98.31 76 ARG A N 1
ATOM 585 C CA . ARG A 1 76 ? -4.802 -2.386 19.831 1.00 98.31 76 ARG A CA 1
ATOM 586 C C . ARG A 1 76 ? -4.731 -3.665 19.007 1.00 98.31 76 ARG A C 1
ATOM 588 O O . ARG A 1 76 ? -3.799 -3.811 18.229 1.00 98.31 76 ARG A O 1
ATOM 595 N N . GLN A 1 77 ? -5.716 -4.553 19.139 1.00 98.44 77 GLN A N 1
ATOM 596 C CA . GLN A 1 77 ? -5.749 -5.773 18.336 1.00 98.44 77 GLN A CA 1
ATOM 597 C C . GLN A 1 77 ? -5.842 -5.460 16.839 1.00 98.44 77 GLN A C 1
ATOM 599 O O . GLN A 1 77 ? -5.097 -6.040 16.066 1.00 98.44 77 GLN A O 1
ATOM 604 N N . ILE A 1 78 ? -6.676 -4.496 16.430 1.00 98.44 78 ILE A N 1
ATOM 605 C CA . ILE A 1 78 ? -6.769 -4.088 15.016 1.00 98.44 78 ILE A CA 1
ATOM 606 C C . ILE A 1 78 ? -5.429 -3.545 14.496 1.00 98.44 78 ILE A C 1
ATOM 608 O O . ILE A 1 78 ? -5.084 -3.777 13.342 1.00 98.44 78 ILE A O 1
ATOM 612 N N . LEU A 1 79 ? -4.670 -2.829 15.330 1.00 98.38 79 LEU A N 1
ATOM 613 C CA . LEU A 1 79 ? -3.337 -2.352 14.953 1.00 98.38 79 LEU A CA 1
ATOM 614 C C . LEU A 1 79 ? -2.336 -3.502 14.793 1.00 98.38 79 LEU A C 1
ATOM 616 O O . LEU A 1 79 ? -1.560 -3.475 13.843 1.00 98.38 79 LEU A O 1
ATOM 620 N N . ASN A 1 80 ? -2.384 -4.508 15.670 1.00 98.50 80 ASN A N 1
ATOM 621 C CA . ASN A 1 80 ? -1.557 -5.709 15.539 1.00 98.50 80 ASN A CA 1
ATOM 622 C C . ASN A 1 80 ? -1.924 -6.494 14.271 1.00 98.50 80 ASN A C 1
ATOM 624 O O . ASN A 1 80 ? -1.036 -6.828 13.500 1.00 98.50 80 ASN A O 1
ATOM 628 N N . ASP A 1 81 ? -3.222 -6.694 14.002 1.00 98.44 81 ASP A N 1
ATOM 629 C CA . ASP A 1 81 ? -3.697 -7.339 12.769 1.00 98.44 81 ASP A CA 1
ATOM 630 C C . ASP A 1 81 ? -3.178 -6.590 11.524 1.00 98.44 81 ASP A C 1
ATOM 632 O O . ASP A 1 81 ? -2.768 -7.203 10.544 1.00 98.44 81 ASP A O 1
ATOM 636 N N . ALA A 1 82 ? -3.181 -5.251 11.551 1.00 98.44 82 ALA A N 1
ATOM 637 C CA . ALA A 1 82 ? -2.669 -4.438 10.451 1.00 98.44 82 ALA A CA 1
ATOM 638 C C . ALA A 1 82 ? -1.150 -4.563 10.276 1.00 98.44 82 ALA A C 1
ATOM 640 O O . ALA A 1 82 ? -0.662 -4.542 9.147 1.00 98.44 82 ALA A O 1
ATOM 641 N N . GLU A 1 83 ? -0.404 -4.662 11.376 1.00 98.44 83 GLU A N 1
ATOM 642 C CA . GLU A 1 83 ? 1.036 -4.904 11.340 1.00 98.44 83 GLU A CA 1
ATOM 643 C C . GLU A 1 83 ? 1.352 -6.289 10.767 1.00 98.44 83 GLU A C 1
ATOM 645 O O . GLU A 1 83 ? 2.213 -6.393 9.892 1.00 98.44 83 GLU A O 1
ATOM 650 N N . ASP A 1 84 ? 0.641 -7.322 11.214 1.00 98.38 84 ASP A N 1
ATOM 651 C CA . ASP A 1 84 ? 0.817 -8.696 10.746 1.00 98.38 84 ASP A CA 1
ATOM 652 C C . ASP A 1 84 ? 0.454 -8.821 9.257 1.00 98.38 84 ASP A C 1
ATOM 654 O O . ASP A 1 84 ? 1.279 -9.279 8.469 1.00 98.38 84 ASP A O 1
ATOM 658 N N . ASP A 1 85 ? -0.689 -8.280 8.821 1.00 98.06 85 ASP A N 1
ATOM 659 C CA . ASP A 1 85 ? -1.086 -8.279 7.403 1.00 98.06 85 ASP A CA 1
ATOM 660 C C . ASP A 1 85 ? -0.073 -7.541 6.505 1.00 98.06 85 ASP A C 1
ATOM 662 O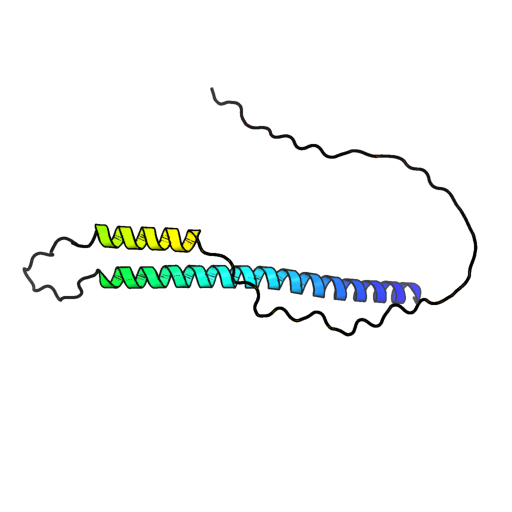 O . ASP A 1 85 ? 0.155 -7.929 5.357 1.00 98.06 85 ASP A O 1
ATOM 666 N N . LEU A 1 86 ? 0.544 -6.459 6.999 1.00 97.75 86 LEU A N 1
ATOM 667 C CA . LEU A 1 86 ? 1.586 -5.739 6.260 1.00 97.75 86 LEU A CA 1
ATOM 668 C C . LEU A 1 86 ? 2.909 -6.506 6.201 1.00 97.75 86 LEU A C 1
ATOM 670 O O . LEU A 1 86 ? 3.637 -6.369 5.214 1.00 97.75 86 LEU A O 1
ATOM 674 N N . ARG A 1 87 ? 3.240 -7.267 7.250 1.00 97.62 87 ARG A N 1
ATOM 675 C CA . ARG A 1 87 ? 4.428 -8.132 7.300 1.00 97.62 87 ARG A CA 1
ATOM 676 C C . ARG A 1 87 ? 4.274 -9.348 6.394 1.00 97.62 87 ARG A C 1
ATOM 678 O O . ARG A 1 87 ? 5.244 -9.730 5.745 1.00 97.62 87 ARG A O 1
ATOM 685 N N . ASP A 1 88 ? 3.070 -9.902 6.338 1.00 96.88 88 ASP A N 1
ATOM 686 C CA . ASP A 1 88 ? 2.748 -11.102 5.569 1.00 96.88 88 ASP A CA 1
ATOM 687 C C . ASP A 1 88 ? 2.412 -10.803 4.099 1.00 96.88 88 ASP A C 1
ATOM 689 O O . ASP A 1 88 ? 2.319 -11.730 3.290 1.00 96.88 88 ASP A O 1
ATOM 693 N N . TRP A 1 89 ? 2.261 -9.526 3.719 1.00 97.12 89 TRP A N 1
ATOM 694 C CA . TRP A 1 89 ? 2.033 -9.134 2.328 1.00 97.12 89 TRP A CA 1
ATOM 695 C C . TRP A 1 89 ? 3.169 -9.620 1.417 1.00 97.12 89 TRP A C 1
ATOM 697 O O . TRP A 1 89 ? 4.354 -9.431 1.701 1.00 97.12 89 TRP A O 1
ATOM 707 N N . GLN A 1 90 ? 2.792 -10.196 0.276 1.00 94.88 90 GLN A N 1
ATOM 708 C CA . GLN A 1 90 ? 3.709 -10.637 -0.769 1.00 94.88 90 GLN A CA 1
ATOM 709 C C . GLN A 1 90 ? 3.190 -10.202 -2.145 1.00 94.88 90 GLN A C 1
ATOM 711 O O . GLN A 1 90 ? 1.970 -10.181 -2.344 1.00 94.88 90 GLN A O 1
ATOM 716 N N . PRO A 1 91 ? 4.091 -9.904 -3.102 1.00 90.94 91 PRO A N 1
ATOM 717 C CA . PRO A 1 91 ? 3.700 -9.605 -4.473 1.00 90.94 91 PRO A CA 1
ATOM 718 C C . PRO A 1 91 ? 2.883 -10.754 -5.071 1.00 90.94 91 PRO A C 1
ATOM 720 O O . PRO A 1 91 ? 3.272 -11.920 -4.961 1.00 90.94 91 PRO A O 1
ATOM 723 N N . GLN A 1 92 ? 1.765 -10.432 -5.723 1.00 82.94 92 GLN A N 1
ATOM 724 C CA . GLN A 1 92 ? 1.020 -11.423 -6.497 1.00 82.94 92 GLN A CA 1
ATOM 725 C C . GLN A 1 92 ? 1.842 -11.851 -7.725 1.00 82.94 92 GLN A C 1
ATOM 727 O O . GLN A 1 92 ? 2.523 -11.013 -8.322 1.00 82.94 92 GLN A O 1
ATOM 732 N N . PRO A 1 93 ? 1.810 -13.137 -8.116 1.00 72.31 93 PRO A N 1
ATOM 733 C CA . PRO A 1 93 ? 2.470 -13.581 -9.337 1.00 72.31 93 PRO A CA 1
ATOM 734 C C . PRO A 1 93 ? 1.849 -12.882 -10.554 1.00 72.31 93 PRO A C 1
ATOM 736 O O . PRO A 1 93 ? 0.626 -12.777 -10.643 1.00 72.31 93 PRO A O 1
ATOM 739 N N . ASP A 1 94 ? 2.690 -12.422 -11.484 1.00 68.38 94 ASP A N 1
ATOM 740 C CA . ASP A 1 94 ? 2.263 -11.712 -12.695 1.00 68.38 94 ASP A CA 1
ATOM 741 C C . ASP A 1 94 ? 1.231 -12.525 -13.496 1.00 68.38 94 ASP A C 1
ATOM 743 O O . ASP A 1 94 ? 1.566 -13.473 -14.209 1.00 68.38 94 ASP A O 1
ATOM 747 N N . GLU A 1 95 ? -0.035 -12.113 -13.433 1.00 61.06 95 GLU A N 1
ATOM 748 C CA . GLU A 1 95 ? -1.123 -12.682 -14.242 1.00 61.06 95 GLU A CA 1
ATOM 749 C C . GLU A 1 95 ? -0.974 -12.310 -15.734 1.00 61.06 95 GLU A C 1
ATOM 751 O O . GLU A 1 95 ? -1.512 -12.969 -16.622 1.00 61.06 95 GLU A O 1
ATOM 756 N N . PHE A 1 96 ? -0.174 -11.281 -16.028 1.00 61.00 96 PHE A N 1
ATOM 757 C CA . PHE A 1 96 ? 0.036 -10.721 -17.365 1.00 61.00 96 PHE A CA 1
ATOM 758 C C . PHE A 1 96 ? 1.270 -11.267 -18.086 1.00 61.00 96 PHE A C 1
ATOM 760 O O . PHE A 1 96 ? 1.745 -10.630 -19.027 1.00 61.00 96 PHE A O 1
ATOM 767 N N . GLY A 1 97 ? 1.803 -12.418 -17.663 1.00 57.44 97 GLY A N 1
ATOM 768 C CA . GLY A 1 97 ? 2.919 -13.083 -18.331 1.00 57.44 97 GLY A CA 1
ATOM 769 C C . GLY A 1 97 ? 2.613 -13.341 -19.808 1.00 57.44 97 GLY A C 1
ATOM 770 O O . GLY A 1 97 ? 2.046 -14.370 -20.172 1.00 57.44 97 GLY A O 1
ATOM 771 N N . VAL A 1 98 ? 2.983 -12.396 -20.675 1.00 57.72 98 VAL A N 1
ATOM 772 C CA . VAL A 1 98 ? 2.918 -12.551 -22.126 1.00 57.72 98 VAL A CA 1
ATOM 773 C C . VAL A 1 98 ? 3.842 -13.709 -22.469 1.00 57.72 98 VAL A C 1
ATOM 775 O O . VAL A 1 98 ? 5.055 -13.619 -22.267 1.00 57.72 98 VAL A O 1
ATOM 778 N N . ALA A 1 99 ? 3.264 -14.809 -22.955 1.00 56.72 99 ALA A N 1
ATOM 779 C CA . ALA A 1 99 ? 4.033 -15.936 -23.455 1.00 56.72 99 ALA A CA 1
ATOM 780 C C . ALA A 1 99 ? 5.100 -15.418 -24.438 1.00 56.72 99 ALA A C 1
ATOM 782 O O . ALA A 1 99 ? 4.785 -14.555 -25.267 1.00 56.72 99 ALA A O 1
ATOM 783 N N . PRO A 1 100 ? 6.353 -15.903 -24.361 1.00 56.91 100 PRO A N 1
ATOM 784 C CA . PRO A 1 100 ? 7.378 -15.495 -25.309 1.00 56.91 100 PRO A CA 1
ATOM 785 C C . PRO A 1 100 ? 6.862 -15.726 -26.740 1.00 56.91 100 PRO A C 1
ATOM 787 O O . PRO A 1 100 ? 6.211 -16.747 -26.989 1.00 56.91 100 PRO A O 1
ATOM 790 N N . PRO A 1 101 ? 7.092 -14.787 -27.678 1.00 56.41 101 PRO A N 1
ATOM 791 C CA . PRO A 1 101 ? 6.610 -14.928 -29.046 1.00 56.41 101 PRO A CA 1
ATOM 792 C C . PRO A 1 101 ? 7.129 -16.245 -29.638 1.00 56.41 101 PRO A C 1
ATOM 794 O O . PRO A 1 101 ? 8.332 -16.459 -29.737 1.00 56.41 101 PRO A O 1
ATOM 797 N N . GLN A 1 102 ? 6.219 -17.138 -30.038 1.00 52.94 102 GLN A N 1
ATOM 798 C CA . GLN A 1 102 ? 6.535 -18.491 -30.526 1.00 52.94 102 GLN A CA 1
ATOM 799 C C . GLN A 1 102 ? 7.190 -18.536 -31.921 1.00 52.94 102 GLN A C 1
ATOM 801 O O . GLN A 1 102 ? 7.350 -19.614 -32.485 1.00 52.94 102 GLN A O 1
ATOM 806 N N . ASN A 1 103 ? 7.603 -17.394 -32.475 1.00 54.28 103 ASN A N 1
ATOM 807 C CA . ASN A 1 103 ? 8.183 -17.295 -33.813 1.00 54.28 103 ASN A CA 1
ATOM 808 C C . ASN A 1 103 ? 9.574 -16.648 -33.765 1.00 54.28 103 ASN A C 1
ATOM 810 O O . ASN A 1 103 ? 9.788 -15.575 -34.322 1.00 54.28 103 ASN A O 1
ATOM 814 N N . GLU A 1 104 ? 10.527 -17.316 -33.121 1.00 48.12 104 GLU A N 1
ATOM 815 C CA . GLU A 1 104 ? 11.949 -17.134 -33.433 1.00 48.12 104 GLU A CA 1
ATOM 816 C C . GLU A 1 104 ? 12.267 -18.034 -34.645 1.00 48.12 104 GLU A C 1
ATOM 818 O O . GLU A 1 104 ? 12.255 -19.263 -34.502 1.00 48.12 104 GLU A O 1
ATOM 823 N N . PRO A 1 105 ? 12.497 -17.499 -35.862 1.00 48.88 105 PRO A N 1
ATOM 824 C CA . PRO A 1 105 ? 12.978 -18.324 -36.960 1.00 48.88 105 PRO A CA 1
ATOM 825 C C . PRO 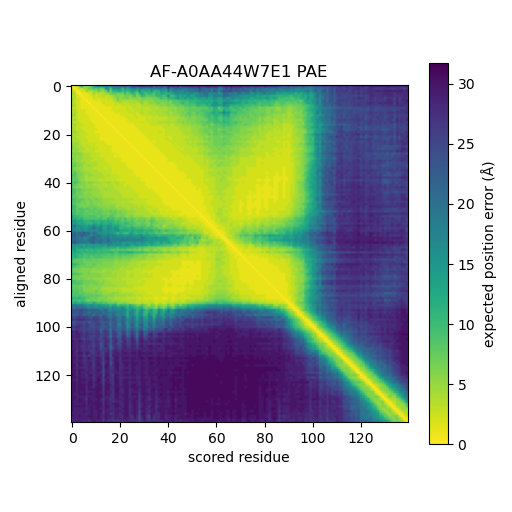A 1 105 ? 14.357 -18.881 -36.590 1.00 48.88 105 PRO A C 1
ATOM 827 O O . PRO A 1 105 ? 15.268 -18.142 -36.221 1.00 48.88 105 PRO A O 1
ATOM 830 N N . SER A 1 106 ? 14.500 -20.204 -36.681 1.00 43.53 106 SER A N 1
ATOM 831 C CA . SER A 1 106 ? 15.745 -20.916 -36.388 1.00 43.53 106 SER A CA 1
ATOM 832 C C . SER A 1 106 ? 16.935 -20.272 -37.114 1.00 43.53 106 SER A C 1
ATOM 834 O O . SER A 1 106 ? 16.800 -19.940 -38.297 1.00 43.53 106 SER A O 1
ATOM 836 N N . PRO A 1 107 ? 18.118 -20.134 -36.478 1.00 46.28 107 PRO A N 1
ATOM 837 C CA . PRO A 1 107 ? 19.290 -19.634 -37.175 1.00 46.28 107 PRO A CA 1
ATOM 838 C C . PRO A 1 107 ? 19.639 -20.637 -38.273 1.00 46.28 107 PRO A C 1
ATOM 840 O O . PRO A 1 107 ? 20.104 -21.750 -38.013 1.00 46.28 107 PRO A O 1
ATOM 843 N N . THR A 1 108 ? 19.371 -20.256 -39.520 1.00 44.09 108 THR A N 1
ATOM 844 C CA . THR A 1 108 ? 19.813 -21.017 -40.683 1.00 44.09 108 THR A CA 1
ATOM 845 C C . THR A 1 108 ? 21.334 -21.018 -40.640 1.00 44.09 108 THR A C 1
ATOM 847 O O . THR A 1 108 ? 21.967 -19.974 -40.793 1.00 44.09 108 THR A O 1
ATOM 850 N N . ARG A 1 109 ? 21.927 -22.191 -40.383 1.00 43.41 109 ARG A N 1
ATOM 851 C CA . ARG A 1 109 ? 23.362 -22.426 -40.558 1.00 43.41 109 ARG A CA 1
ATOM 852 C C . ARG A 1 109 ? 23.705 -22.109 -42.009 1.00 43.41 109 ARG A C 1
ATOM 854 O O . ARG A 1 109 ? 23.468 -22.931 -42.891 1.00 43.41 109 ARG A O 1
ATOM 861 N N . TYR A 1 110 ? 24.270 -20.933 -42.253 1.00 34.06 110 TYR A N 1
ATOM 862 C CA . TYR A 1 110 ? 24.969 -20.669 -43.499 1.00 34.06 110 TYR A CA 1
ATOM 863 C C . TYR A 1 110 ? 26.228 -21.538 -43.498 1.00 34.06 110 TYR A C 1
ATOM 865 O O . TYR A 1 110 ? 27.192 -21.276 -42.782 1.00 34.06 110 TYR A O 1
ATOM 873 N N . GLY A 1 111 ? 26.173 -22.634 -44.255 1.00 45.78 111 GLY A N 1
ATOM 874 C CA . GLY A 1 111 ? 27.347 -23.407 -44.625 1.00 45.78 111 GLY A CA 1
ATOM 875 C C . GLY A 1 111 ? 28.214 -22.559 -45.546 1.00 45.78 111 GLY A C 1
ATOM 876 O O . GLY A 1 111 ? 27.935 -22.452 -46.734 1.00 45.78 111 GLY A O 1
ATOM 877 N N . GLY A 1 112 ? 29.241 -21.939 -44.975 1.00 32.56 112 GLY A N 1
ATOM 878 C CA . GLY A 1 112 ? 30.328 -21.287 -45.691 1.00 32.56 112 GLY A CA 1
ATOM 879 C C . GLY A 1 112 ? 31.636 -21.846 -45.155 1.00 32.56 112 GLY A C 1
ATOM 880 O O . G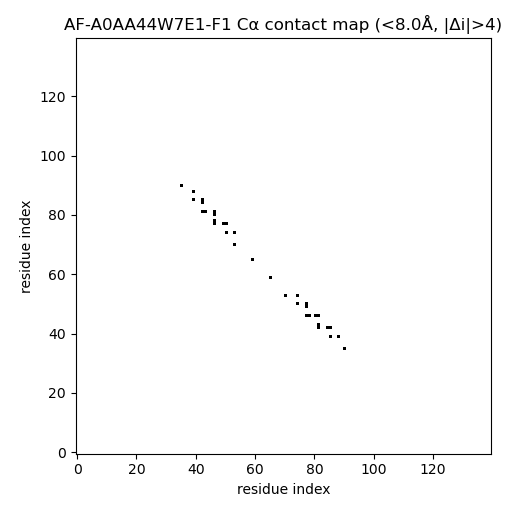LY A 1 112 ? 32.047 -21.531 -44.044 1.00 32.56 112 GLY A O 1
ATOM 881 N N . SER A 1 113 ? 32.238 -22.751 -45.916 1.00 41.34 113 SER A N 1
ATOM 882 C CA . SER A 1 113 ? 33.572 -23.281 -45.676 1.00 41.34 113 SER A CA 1
ATOM 883 C C . SER A 1 113 ? 34.614 -22.195 -45.934 1.00 41.34 113 SER A C 1
ATOM 885 O O . SER A 1 113 ? 34.861 -21.888 -47.095 1.00 41.34 113 SER A O 1
ATOM 887 N N . GLU A 1 114 ? 35.275 -21.685 -44.898 1.00 33.88 114 GLU A N 1
ATOM 888 C CA . GLU A 1 114 ? 36.605 -21.087 -45.043 1.00 33.88 114 GLU A CA 1
ATOM 889 C C . GLU A 1 114 ? 37.498 -21.513 -43.876 1.00 33.88 114 GLU A C 1
ATOM 891 O O . GLU A 1 114 ? 37.162 -21.389 -42.699 1.00 33.88 114 GLU A O 1
ATOM 896 N N . SER A 1 115 ? 38.627 -22.110 -44.244 1.00 35.16 115 SER A N 1
ATOM 897 C CA . SER A 1 115 ? 39.669 -22.600 -43.357 1.00 35.16 115 SER A CA 1
ATOM 898 C C . SER A 1 115 ? 40.762 -21.549 -43.162 1.00 35.16 115 SER A C 1
ATOM 900 O O . SER A 1 115 ? 41.152 -20.910 -44.135 1.00 35.16 115 SER A O 1
ATOM 902 N N . LEU A 1 116 ? 41.352 -21.561 -41.960 1.00 34.97 116 LEU A N 1
ATOM 903 C CA . LEU A 1 116 ? 42.633 -20.966 -41.541 1.00 34.97 116 LEU A CA 1
ATOM 904 C C . LEU A 1 116 ? 42.694 -19.429 -41.454 1.00 34.97 116 LEU A C 1
ATOM 906 O O . LEU A 1 116 ? 42.582 -18.730 -42.447 1.00 34.97 116 LEU A O 1
ATOM 910 N N . VAL A 1 117 ? 43.055 -18.904 -40.277 1.00 36.84 117 VAL A N 1
ATOM 911 C CA . VAL A 1 117 ? 44.460 -18.717 -39.859 1.00 36.84 117 VAL A CA 1
ATOM 912 C C . VAL A 1 117 ? 44.522 -18.503 -38.338 1.00 36.84 117 VAL A C 1
ATOM 914 O O . VAL A 1 117 ? 43.753 -17.737 -37.765 1.00 36.84 117 VAL A O 1
ATOM 917 N N . SER A 1 118 ? 45.453 -19.208 -37.695 1.00 39.88 118 SER A N 1
ATOM 918 C CA . SER A 1 118 ? 45.859 -19.028 -36.300 1.00 39.88 118 SER A CA 1
ATOM 919 C C . SER A 1 118 ? 46.660 -17.739 -36.104 1.00 39.88 118 SER A C 1
ATOM 921 O O . SER A 1 118 ? 47.600 -17.495 -36.856 1.00 39.88 118 SER A O 1
ATOM 923 N N . SER A 1 119 ? 46.405 -17.009 -35.016 1.00 36.00 119 SER A N 1
ATOM 924 C CA . SER A 1 119 ? 47.429 -16.190 -34.352 1.00 36.00 119 SER A CA 1
ATOM 925 C C . SER A 1 119 ? 47.069 -15.936 -32.884 1.00 36.00 119 SER A C 1
ATOM 927 O O . SER A 1 119 ? 46.199 -15.132 -32.567 1.00 36.00 119 SER A O 1
ATOM 929 N N . ASP A 1 120 ? 47.720 -16.723 -32.034 1.00 34.12 120 ASP A N 1
ATOM 930 C CA . ASP A 1 120 ? 48.336 -16.412 -30.739 1.00 34.12 120 ASP A CA 1
ATOM 931 C C . ASP A 1 120 ? 47.961 -15.102 -30.004 1.00 34.12 120 ASP A C 1
ATOM 933 O O . ASP A 1 120 ? 48.110 -13.996 -30.524 1.00 34.12 120 ASP A O 1
ATOM 937 N N . SER A 1 121 ? 47.565 -15.231 -28.733 1.00 39.47 121 SER A N 1
ATOM 938 C CA . SER A 1 121 ? 47.686 -14.179 -27.712 1.00 39.47 121 SER A CA 1
ATOM 939 C C . SER A 1 121 ? 47.635 -14.789 -26.304 1.00 39.47 121 SER A C 1
ATOM 941 O O . SER A 1 121 ? 46.576 -15.262 -25.882 1.00 39.47 121 SER A O 1
ATOM 943 N N . PRO A 1 122 ? 48.745 -14.753 -25.546 1.00 39.97 122 PRO A N 1
ATOM 944 C CA . PRO A 1 122 ? 48.778 -15.139 -24.145 1.00 39.97 122 PRO A CA 1
ATOM 945 C C . PRO A 1 122 ? 48.795 -13.892 -23.255 1.00 39.97 122 PRO A C 1
ATOM 947 O O . PRO A 1 122 ? 49.804 -13.202 -23.213 1.00 39.97 122 PRO A O 1
ATOM 950 N N . LEU A 1 123 ? 47.736 -13.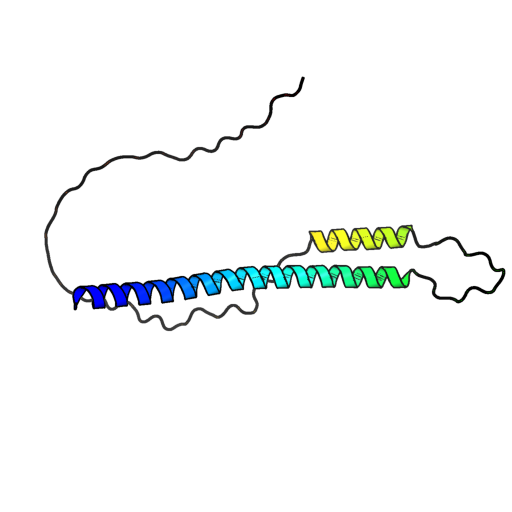625 -22.482 1.00 40.38 123 LEU A N 1
ATOM 951 C CA . LEU A 1 123 ? 47.872 -12.854 -21.240 1.00 40.38 123 LEU A CA 1
ATOM 952 C C . LEU A 1 123 ? 46.949 -13.390 -20.135 1.00 40.38 123 LEU A C 1
ATOM 954 O O . LEU A 1 123 ? 45.731 -13.251 -20.120 1.00 40.38 123 LEU A O 1
ATOM 958 N N . GLN A 1 124 ? 47.656 -14.045 -19.230 1.00 37.00 124 GLN A N 1
ATOM 959 C CA . GLN A 1 124 ? 47.382 -14.566 -17.904 1.00 37.00 124 GLN A CA 1
ATOM 960 C C . GLN A 1 124 ? 46.870 -13.491 -16.927 1.00 37.00 124 GLN A C 1
ATOM 962 O O . GLN A 1 124 ? 47.322 -12.349 -16.979 1.00 37.00 124 GLN A O 1
ATOM 967 N N . GLY A 1 125 ? 46.007 -13.872 -15.975 1.00 32.31 125 GLY A N 1
ATOM 968 C CA . GLY A 1 125 ? 45.737 -13.024 -14.806 1.00 32.31 125 GLY A CA 1
ATOM 969 C C . GLY A 1 125 ? 44.439 -13.294 -14.049 1.00 32.31 125 GLY A C 1
ATOM 970 O O . GLY A 1 125 ? 43.537 -12.467 -14.057 1.00 32.31 125 GLY A O 1
ATOM 971 N N . ALA A 1 126 ? 44.349 -14.438 -13.372 1.00 37.50 126 ALA A N 1
ATOM 972 C CA . ALA A 1 126 ? 43.322 -14.719 -12.374 1.00 37.50 126 ALA A CA 1
ATOM 973 C C . ALA A 1 126 ? 43.494 -13.840 -11.124 1.00 37.50 126 ALA A C 1
ATOM 975 O O . ALA A 1 126 ? 44.613 -13.767 -10.631 1.00 37.50 126 ALA A O 1
ATOM 976 N N . VAL A 1 127 ? 42.406 -13.314 -10.543 1.00 40.56 127 VAL A N 1
ATOM 977 C CA . VAL A 1 127 ? 42.255 -13.221 -9.077 1.00 40.56 127 VAL A CA 1
ATOM 978 C C . VAL A 1 127 ? 40.789 -13.424 -8.689 1.00 40.56 127 VAL A C 1
ATOM 980 O O . VAL A 1 127 ? 39.869 -12.807 -9.217 1.00 40.56 127 VAL A O 1
ATOM 983 N N . SER A 1 128 ? 40.628 -14.354 -7.760 1.00 35.75 128 SER A N 1
ATOM 984 C CA . SER A 1 128 ? 39.430 -14.902 -7.150 1.00 35.75 128 SER A CA 1
ATOM 985 C C . SER A 1 128 ? 38.723 -13.972 -6.163 1.00 35.75 128 SER A C 1
ATOM 987 O O . SER A 1 128 ? 39.327 -13.118 -5.519 1.00 35.75 128 SER A O 1
ATOM 989 N N . ALA A 1 129 ? 37.441 -14.276 -5.965 1.00 38.38 129 ALA A N 1
ATOM 990 C CA . ALA A 1 129 ? 36.605 -13.887 -4.839 1.00 38.38 129 ALA A CA 1
ATOM 991 C C . ALA A 1 129 ? 37.279 -14.038 -3.462 1.00 38.38 129 ALA A C 1
ATOM 993 O O . ALA A 1 129 ? 37.996 -15.010 -3.227 1.00 38.38 129 ALA A O 1
ATOM 994 N N . SER A 1 130 ? 36.928 -13.161 -2.515 1.00 37.75 130 SER A N 1
ATOM 995 C CA . SER A 1 130 ? 36.750 -13.518 -1.099 1.00 37.75 130 SER A CA 1
ATOM 996 C C . SER A 1 130 ? 35.947 -12.451 -0.356 1.00 37.75 130 SER A C 1
ATOM 998 O O . SER A 1 130 ? 36.252 -11.263 -0.390 1.00 37.75 130 SER A O 1
ATOM 1000 N N . ARG A 1 131 ? 34.881 -12.923 0.296 1.00 40.50 131 ARG A N 1
ATOM 1001 C CA . ARG A 1 131 ? 34.102 -12.224 1.318 1.00 40.50 131 ARG A CA 1
ATOM 1002 C C . ARG A 1 131 ? 34.992 -11.986 2.532 1.00 40.50 131 ARG A C 1
ATOM 1004 O O . ARG A 1 131 ? 35.580 -12.953 2.996 1.00 40.50 131 ARG A O 1
ATOM 1011 N N . GLU A 1 132 ? 34.935 -10.807 3.144 1.00 40.06 132 GLU A N 1
ATOM 1012 C CA . GLU A 1 132 ? 35.085 -10.741 4.596 1.00 40.06 132 GLU A CA 1
ATOM 1013 C C . GLU A 1 132 ? 34.399 -9.533 5.235 1.00 40.06 132 GLU A C 1
ATOM 1015 O O . GLU A 1 132 ? 34.240 -8.454 4.671 1.00 40.06 132 GLU A O 1
ATOM 1020 N N . ARG A 1 133 ? 33.908 -9.834 6.428 1.00 42.97 133 ARG A N 1
ATOM 1021 C CA . ARG A 1 133 ? 33.032 -9.103 7.327 1.00 42.97 133 ARG A CA 1
ATOM 1022 C C . ARG A 1 133 ? 33.928 -8.324 8.289 1.00 42.97 133 ARG A C 1
ATOM 1024 O O . ARG A 1 133 ? 34.767 -8.945 8.928 1.00 42.97 133 ARG A O 1
ATOM 1031 N N . VAL A 1 134 ? 33.704 -7.025 8.483 1.00 44.31 134 VAL A N 1
ATOM 1032 C CA . VAL A 1 134 ? 34.300 -6.300 9.619 1.00 44.31 134 VAL A CA 1
ATOM 1033 C C . VAL A 1 134 ? 33.199 -5.594 10.400 1.00 44.31 134 VAL A C 1
ATOM 1035 O O . VAL A 1 134 ? 32.612 -4.610 9.959 1.00 44.31 134 VAL A O 1
ATOM 1038 N N . LEU A 1 135 ? 32.911 -6.151 11.576 1.00 45.16 135 LEU A N 1
ATOM 1039 C CA . LEU A 1 135 ? 32.157 -5.520 12.648 1.00 45.16 135 LEU A CA 1
ATOM 1040 C C . LEU A 1 135 ? 33.141 -5.018 13.713 1.00 45.16 135 LEU A C 1
ATOM 1042 O O . LEU A 1 135 ? 33.923 -5.810 14.229 1.00 45.16 135 LEU A O 1
ATOM 1046 N N . ARG A 1 136 ? 32.920 -3.758 14.115 1.00 43.16 136 ARG A N 1
ATOM 1047 C CA . ARG A 1 136 ? 33.189 -3.121 15.424 1.00 43.16 136 ARG A CA 1
ATOM 1048 C C . ARG A 1 136 ? 34.627 -2.773 15.811 1.00 43.16 136 ARG A C 1
ATOM 1050 O O . ARG A 1 136 ? 35.538 -3.553 15.590 1.00 43.16 136 ARG A O 1
ATOM 1057 N N . LEU A 1 137 ? 34.713 -1.631 16.515 1.00 39.66 137 LEU A N 1
ATOM 1058 C CA . LEU A 1 137 ? 35.573 -1.214 17.651 1.00 39.66 137 LEU A CA 1
ATOM 1059 C C . LEU A 1 137 ? 35.731 0.325 17.521 1.00 39.66 137 LEU A C 1
ATOM 1061 O O . LEU A 1 137 ? 35.973 0.792 16.420 1.00 39.66 137 LEU A O 1
ATOM 1065 N N . THR A 1 138 ? 35.598 1.232 18.490 1.00 47.03 138 THR A N 1
ATOM 1066 C CA . THR A 1 138 ? 35.239 1.287 19.917 1.00 47.03 138 THR A CA 1
ATOM 1067 C C . THR A 1 138 ? 35.041 2.771 20.254 1.00 47.03 138 THR A C 1
ATOM 1069 O O . THR A 1 138 ? 35.855 3.583 19.817 1.00 47.03 138 THR A O 1
ATOM 1072 N N . THR A 1 139 ? 34.071 3.117 21.099 1.00 46.50 139 THR A N 1
ATOM 1073 C CA . THR A 1 139 ? 34.115 4.357 21.894 1.00 46.50 139 THR A CA 1
ATOM 1074 C C . THR A 1 139 ? 34.532 3.973 23.309 1.00 46.50 139 THR A C 1
ATOM 1076 O O . THR A 1 139 ? 33.937 3.074 23.905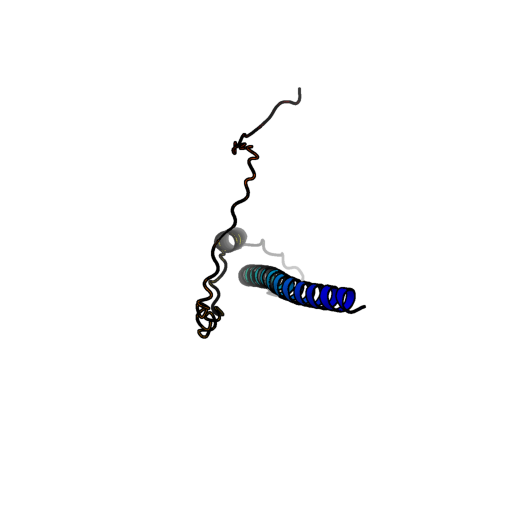 1.00 46.50 139 THR A O 1
ATOM 1079 N N . LYS A 1 140 ? 35.582 4.622 23.802 1.00 48.81 140 LYS A N 1
ATOM 1080 C CA . LYS A 1 140 ? 35.885 4.794 25.221 1.00 48.81 140 LYS A CA 1
ATOM 1081 C C . LYS A 1 140 ? 35.707 6.268 25.537 1.00 48.81 140 LYS A C 1
ATOM 1083 O O . LYS A 1 140 ? 36.013 7.071 24.627 1.00 48.81 140 LYS A O 1
#